Protein AF-A0A8J2P0Z9-F1 (afdb_monomer_lite)

Foldseek 3Di:
DDDDDDDDPPDDDDPPDDDDDDDDDPPDDDDDPPPPDPPDDPPDDPDDDDPDDDDDDPPPPPPPPDPPPPPDPLVVQLVVLLVQLVVLLVVLVPDQDQAPDPSLVVSLVSLVVSLVVLVPRDQPPHPPSVVSSVVSNVSSVVSNVSSVVSRPPPVPPPPPVPPPD

Organism: NCBI:txid39272

InterPro domains:
  IPR003103 BAG domain [PF02179] (79-137)

pLDDT: mean 72.91, std 20.51, range [42.47, 96.88]

Sequence (165 aa):
MLAPDVQPYLGSYDPLKRNGATLGRDFDSKAEPYKRRRREANTFLDRSLPEEKIGATWSHTYTRPLPEEKIDPLIKVLDDILKEICKYQVEVDTYTSKHINQDFRRINASLLQLQLKLDKVNVDGRDDARKLRKEGIFTSERAANDLMEKIHMEDYRSCDSCLKL

Radius of gyration: 30.52 Å; chains: 1; bounding box: 57×87×87 Å

Secondary structure (DSSP, 8-state):
-PPPP---------TT-S-------------------SS-SSS--------------------PPPP-----HHHHHHHHHHHHHHHHHHHHHH----S--HHHHHHHHHHHHHHHHHHHS--TT-HHHHHHHHHHHHHHHHHHHHHHHHHHTSTTSS-TTSS--

Structure (mmCIF, N/CA/C/O backbone):
data_AF-A0A8J2P0Z9-F1
#
_entry.id   AF-A0A8J2P0Z9-F1
#
loop_
_atom_site.group_PDB
_atom_site.id
_atom_site.type_symbol
_atom_site.label_atom_id
_atom_site.label_alt_id
_atom_site.label_comp_id
_atom_site.label_asym_id
_atom_site.label_entity_id
_atom_site.label_seq_id
_atom_site.pdbx_PDB_ins_code
_atom_site.Cartn_x
_atom_site.Cartn_y
_atom_site.Cartn_z
_atom_site.occupancy
_atom_site.B_iso_or_equiv
_atom_site.auth_seq_id
_atom_site.auth_comp_id
_atom_site.auth_asym_id
_atom_site.auth_atom_id
_atom_site.pdbx_PDB_model_num
ATOM 1 N N . MET A 1 1 ? -34.231 -41.627 -19.001 1.00 45.56 1 MET A N 1
ATOM 2 C CA . MET A 1 1 ? -34.187 -40.470 -18.084 1.00 45.56 1 MET A CA 1
ATOM 3 C C . MET A 1 1 ? -33.547 -39.329 -18.855 1.00 45.56 1 MET A C 1
ATOM 5 O O . MET A 1 1 ? -32.348 -39.369 -19.082 1.00 45.56 1 MET A O 1
ATOM 9 N N . LEU A 1 2 ? -34.370 -38.429 -19.394 1.00 47.75 2 LEU A N 1
ATOM 10 C CA . LEU A 1 2 ? -33.954 -37.301 -20.234 1.00 47.75 2 LEU A CA 1
ATOM 11 C C . LEU A 1 2 ? -33.875 -36.053 -19.346 1.00 47.75 2 LEU A C 1
ATOM 13 O O . LEU A 1 2 ? -34.827 -35.768 -18.620 1.00 47.75 2 LEU A O 1
ATOM 17 N N . ALA A 1 3 ? -32.731 -35.372 -19.358 1.00 58.09 3 ALA A N 1
ATOM 18 C CA . ALA A 1 3 ? -32.523 -34.114 -18.647 1.00 58.09 3 ALA A CA 1
ATOM 19 C C . ALA A 1 3 ? -33.283 -32.970 -19.351 1.00 58.09 3 ALA A C 1
ATOM 21 O O . ALA A 1 3 ? -33.343 -32.979 -20.581 1.00 58.09 3 ALA A O 1
ATOM 22 N N . PRO A 1 4 ? -33.865 -32.003 -18.620 1.00 60.69 4 PRO A N 1
ATOM 23 C CA . PRO A 1 4 ? -34.527 -30.863 -19.240 1.00 60.69 4 PRO A CA 1
ATOM 24 C C . PRO A 1 4 ? -33.521 -29.817 -19.744 1.00 60.69 4 PRO A C 1
ATOM 26 O O . PRO A 1 4 ? -32.591 -29.431 -19.034 1.00 60.69 4 PRO A O 1
ATOM 29 N N . ASP A 1 5 ? -33.768 -29.361 -20.973 1.00 51.47 5 ASP A N 1
ATOM 30 C CA . ASP A 1 5 ? -33.127 -28.236 -21.652 1.00 51.47 5 ASP A CA 1
ATOM 31 C C . ASP A 1 5 ? -33.179 -26.950 -20.815 1.00 51.47 5 ASP A C 1
ATOM 33 O O . ASP A 1 5 ? -34.250 -26.438 -20.481 1.00 51.47 5 ASP A O 1
ATOM 37 N N . VAL A 1 6 ? -32.006 -26.389 -20.523 1.00 59.41 6 VAL A N 1
ATOM 38 C CA . VAL A 1 6 ? -31.856 -25.047 -19.954 1.00 59.41 6 VAL A CA 1
ATOM 39 C C . VAL A 1 6 ? -31.629 -24.077 -21.111 1.00 59.41 6 VAL A C 1
ATOM 41 O O . VAL A 1 6 ? -30.549 -24.034 -21.697 1.00 59.41 6 VAL A O 1
ATOM 44 N N . GLN A 1 7 ? -32.654 -23.297 -21.455 1.00 61.41 7 GLN A N 1
ATOM 45 C CA . GLN A 1 7 ? -32.514 -22.183 -22.394 1.00 61.41 7 GLN A CA 1
ATOM 46 C C . GLN A 1 7 ? -31.693 -21.040 -21.763 1.00 61.41 7 GLN A C 1
ATOM 48 O O . GLN A 1 7 ? -31.960 -20.663 -20.619 1.00 61.41 7 GLN A O 1
ATOM 53 N N . PRO A 1 8 ? -30.739 -20.427 -22.487 1.00 56.09 8 PRO A N 1
ATOM 54 C CA . PRO A 1 8 ? -30.062 -19.226 -22.016 1.00 56.09 8 PRO A CA 1
ATOM 55 C C . PRO A 1 8 ? -30.957 -17.989 -22.193 1.00 56.09 8 PRO A C 1
ATOM 57 O O . PRO A 1 8 ? -31.331 -17.611 -23.304 1.00 56.09 8 PRO A O 1
ATOM 60 N N . TYR A 1 9 ? -31.276 -17.337 -21.075 1.00 53.28 9 TYR A N 1
ATOM 61 C CA . TYR A 1 9 ? -31.946 -16.037 -21.024 1.00 53.28 9 TYR A CA 1
ATOM 62 C C . TYR A 1 9 ? -30.984 -14.950 -21.544 1.00 53.28 9 TYR A C 1
ATOM 64 O O . TYR A 1 9 ? -30.108 -14.474 -20.822 1.00 53.28 9 TYR A O 1
ATOM 72 N N . LEU A 1 10 ? -31.131 -14.552 -22.809 1.00 48.62 10 LEU A N 1
ATOM 73 C CA . LEU A 1 10 ? -30.493 -13.356 -23.368 1.00 48.62 10 LEU A CA 1
ATOM 74 C C . LEU A 1 10 ? -31.262 -12.115 -22.893 1.00 48.62 10 LEU A C 1
ATOM 76 O O . LEU A 1 10 ? -32.139 -11.596 -23.579 1.00 48.62 10 LEU A O 1
ATOM 80 N N . GLY A 1 11 ? -30.942 -11.647 -21.688 1.00 47.56 11 GLY A N 1
ATOM 81 C CA . GLY A 1 11 ? -31.320 -10.309 -21.243 1.00 47.56 11 GLY A CA 1
ATOM 82 C C . GLY A 1 11 ? -30.453 -9.271 -21.952 1.00 47.56 11 GLY A C 1
ATOM 83 O O . GLY A 1 11 ? -29.276 -9.130 -21.628 1.00 47.56 11 GLY A O 1
ATOM 84 N N . SER A 1 12 ? -31.018 -8.550 -22.923 1.00 47.69 12 SER A N 1
ATOM 85 C CA . SER A 1 12 ? -30.364 -7.411 -23.572 1.00 47.69 12 SER A CA 1
ATOM 86 C C . SER A 1 12 ? -30.200 -6.271 -22.564 1.00 47.69 12 SER A C 1
ATOM 88 O O . SER A 1 12 ? -31.170 -5.606 -22.195 1.00 47.69 12 SER A O 1
ATOM 90 N N . TYR A 1 13 ? -28.976 -6.057 -22.092 1.00 52.41 13 TYR A N 1
ATOM 91 C CA . TYR A 1 13 ? -28.637 -4.908 -21.262 1.00 52.41 13 TYR A CA 1
ATOM 92 C C . TYR A 1 13 ? -28.425 -3.703 -22.183 1.00 52.41 13 TYR A C 1
ATOM 94 O O . TYR A 1 13 ? -27.492 -3.693 -22.980 1.00 52.41 13 TYR A O 1
ATOM 102 N N . ASP A 1 14 ? -29.320 -2.722 -22.101 1.00 58.66 14 ASP A N 1
ATOM 103 C CA . ASP A 1 14 ? -29.344 -1.531 -22.953 1.00 58.66 14 ASP A CA 1
ATOM 104 C C . ASP A 1 14 ? -28.816 -0.331 -22.131 1.00 58.66 14 ASP A C 1
ATOM 106 O O . ASP A 1 14 ? -29.533 0.196 -21.272 1.00 58.66 14 ASP A O 1
ATOM 110 N N . PRO A 1 15 ? -27.540 0.082 -22.276 1.00 51.03 15 PRO A N 1
ATOM 111 C CA . PRO A 1 15 ? -26.879 0.959 -21.304 1.00 51.03 15 PRO A CA 1
ATOM 112 C C . PRO A 1 15 ? -27.172 2.461 -21.484 1.00 51.03 15 PRO A C 1
ATOM 114 O O . PRO A 1 15 ? -26.550 3.283 -20.815 1.00 51.03 15 PRO A O 1
ATOM 117 N N . LEU A 1 16 ? -28.115 2.854 -22.350 1.00 51.38 16 LEU A N 1
ATOM 118 C CA . LEU A 1 16 ? -28.286 4.256 -22.772 1.00 51.38 16 LEU A CA 1
ATOM 119 C C . LEU A 1 16 ? -29.598 4.938 -22.350 1.00 51.38 16 LEU A C 1
ATOM 121 O O . LEU A 1 16 ? -29.912 6.023 -22.833 1.00 51.38 16 LEU A O 1
ATOM 125 N N . LYS A 1 17 ? -30.345 4.385 -21.389 1.00 52.44 17 LYS A N 1
ATOM 126 C CA . LYS A 1 17 ? -31.496 5.082 -20.782 1.00 52.44 17 LYS A CA 1
ATOM 127 C C . LYS A 1 17 ? -31.271 5.373 -19.301 1.00 52.44 17 LYS A C 1
ATOM 129 O O . LYS A 1 17 ? -31.898 4.785 -18.427 1.00 52.44 17 LYS A O 1
ATOM 134 N N . ARG A 1 18 ? -30.402 6.345 -19.017 1.00 49.78 18 ARG A N 1
ATOM 135 C CA . ARG A 1 18 ? -30.461 7.119 -17.770 1.00 49.78 18 ARG A CA 1
ATOM 136 C C . ARG A 1 18 ? -30.574 8.601 -18.096 1.00 49.78 18 ARG A C 1
ATOM 138 O O . ARG A 1 18 ? -29.605 9.245 -18.462 1.00 49.78 18 ARG A O 1
ATOM 145 N N . ASN A 1 19 ? -31.803 9.078 -17.931 1.00 50.69 19 ASN A N 1
ATOM 146 C CA . ASN A 1 19 ? -32.168 10.372 -17.372 1.00 50.69 19 ASN A CA 1
ATOM 147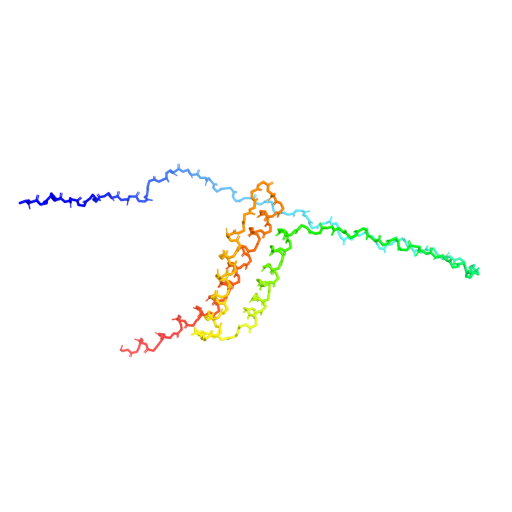 C C . ASN A 1 19 ? -31.407 11.577 -17.931 1.00 50.69 19 ASN A C 1
ATOM 149 O O . ASN A 1 19 ? -30.378 11.997 -17.405 1.00 50.69 19 ASN A O 1
ATOM 153 N N . GLY A 1 20 ? -32.016 12.189 -18.947 1.00 45.00 20 GLY A N 1
ATOM 154 C CA . GLY A 1 20 ? -31.776 13.582 -19.279 1.00 45.00 20 GLY A CA 1
ATOM 155 C C . GLY A 1 20 ? -32.049 14.470 -18.065 1.00 45.00 20 GLY A C 1
ATOM 156 O O . GLY A 1 20 ? -33.193 14.676 -17.675 1.00 45.00 20 GLY A O 1
ATOM 157 N N . ALA A 1 21 ? -30.974 14.996 -17.493 1.00 46.59 21 ALA A N 1
ATOM 158 C CA . ALA A 1 21 ? -30.975 16.204 -16.690 1.00 46.59 21 ALA A CA 1
ATOM 159 C C . ALA A 1 21 ? -29.946 17.141 -17.329 1.00 46.59 21 ALA A C 1
ATOM 161 O O . ALA A 1 21 ? -28.740 17.029 -17.123 1.00 46.59 21 ALA A O 1
ATOM 162 N N . THR A 1 22 ? -30.443 18.024 -18.189 1.00 50.69 22 THR A N 1
ATOM 163 C CA . THR A 1 22 ? -29.716 19.167 -18.735 1.00 50.69 22 THR A CA 1
ATOM 164 C C . THR A 1 22 ? -29.378 20.122 -17.595 1.00 50.69 22 THR A C 1
ATOM 166 O O . THR A 1 22 ? -30.235 20.893 -17.167 1.00 50.69 22 THR A O 1
ATOM 169 N N . LEU A 1 23 ? -28.145 20.075 -17.091 1.00 50.00 23 LEU A N 1
ATOM 170 C CA . LEU A 1 23 ? -27.602 21.158 -16.278 1.00 50.00 23 LEU A CA 1
ATOM 171 C C . LEU A 1 23 ? -26.910 22.158 -17.199 1.00 50.00 23 LEU A C 1
ATOM 173 O O . LEU A 1 23 ? -25.971 21.832 -17.928 1.00 50.00 23 LEU A O 1
ATOM 177 N N . GLY A 1 24 ? -27.477 23.363 -17.194 1.00 42.47 24 GLY A N 1
ATOM 178 C CA . GLY A 1 24 ? -27.007 24.525 -17.919 1.00 42.47 24 GLY A CA 1
ATOM 179 C C . GLY A 1 24 ? -25.570 24.879 -17.557 1.00 42.47 24 GLY A C 1
ATOM 180 O O . GLY A 1 24 ? -25.110 24.710 -16.428 1.00 42.47 24 GLY A O 1
ATOM 181 N N . ARG A 1 25 ? -24.871 25.362 -18.580 1.00 46.28 25 ARG A N 1
ATOM 182 C CA . ARG A 1 25 ? -23.591 26.043 -18.467 1.00 46.28 25 ARG A CA 1
ATOM 183 C C . ARG A 1 25 ? -23.839 27.425 -17.874 1.00 46.28 25 ARG A C 1
ATOM 185 O O . ARG A 1 25 ? -24.231 28.309 -18.618 1.00 46.28 25 ARG A O 1
ATOM 192 N N . ASP A 1 26 ? -23.505 27.596 -16.604 1.00 48.50 26 ASP A N 1
ATOM 193 C CA . ASP A 1 26 ? -23.177 28.900 -16.030 1.00 48.50 26 ASP A CA 1
ATOM 194 C C . ASP A 1 26 ? -21.734 28.821 -15.525 1.00 48.50 26 ASP A C 1
ATOM 196 O O . ASP A 1 26 ? -21.435 28.565 -14.359 1.00 48.50 26 ASP A O 1
ATOM 200 N N . PHE A 1 27 ? -20.817 28.941 -16.483 1.00 45.84 27 PHE A N 1
ATOM 201 C CA . PHE A 1 27 ? -19.395 29.128 -16.247 1.00 45.84 27 PHE A CA 1
ATOM 202 C C . PHE A 1 27 ? -19.195 30.623 -15.992 1.00 45.84 27 PHE A C 1
ATOM 204 O O . PHE A 1 27 ? -18.972 31.380 -16.928 1.00 45.84 27 PHE A O 1
ATOM 211 N N . ASP A 1 28 ? -19.318 31.056 -14.737 1.00 46.31 28 ASP A N 1
ATOM 212 C CA . ASP A 1 28 ? -18.910 32.406 -14.358 1.00 46.31 28 ASP A CA 1
ATOM 213 C C . ASP A 1 28 ? -18.265 32.453 -12.963 1.00 46.31 28 ASP A C 1
ATOM 215 O O . ASP A 1 28 ? -18.901 32.496 -11.911 1.00 46.31 28 ASP A O 1
ATOM 219 N N . SER A 1 29 ? -16.931 32.455 -12.996 1.00 52.66 29 SER A N 1
ATOM 220 C CA . SER A 1 29 ? -16.143 33.553 -12.436 1.00 52.66 29 SER A CA 1
ATOM 221 C C . SER A 1 29 ? -16.340 33.904 -10.956 1.00 52.66 29 SER A C 1
ATOM 223 O O . SER A 1 29 ? -16.682 35.041 -10.648 1.00 52.66 29 SER A O 1
ATOM 225 N N . LYS A 1 30 ? -15.987 33.008 -10.018 1.00 42.72 30 LYS A N 1
ATOM 226 C CA . LYS A 1 30 ? -15.521 33.415 -8.669 1.00 42.72 30 LYS A CA 1
ATOM 227 C C . LYS A 1 30 ? -14.382 32.532 -8.161 1.00 42.72 30 LYS A C 1
ATOM 229 O O . LYS A 1 30 ? -14.554 31.675 -7.301 1.00 42.72 30 LYS A O 1
ATOM 234 N N . ALA A 1 31 ? -13.195 32.780 -8.703 1.00 43.81 31 ALA A N 1
ATOM 235 C CA . ALA A 1 31 ? -11.943 32.357 -8.101 1.00 43.81 31 ALA A CA 1
ATOM 236 C C . ALA A 1 31 ? -11.719 33.094 -6.761 1.00 43.81 31 ALA A C 1
ATOM 238 O O . ALA A 1 31 ? -11.735 34.319 -6.710 1.00 43.81 31 ALA A O 1
ATOM 239 N N . GLU A 1 32 ? -11.518 32.313 -5.697 1.00 51.62 32 GLU A N 1
ATOM 240 C CA . GLU A 1 32 ? -10.529 32.516 -4.625 1.00 51.62 32 GLU A CA 1
ATOM 241 C C . GLU A 1 32 ? -10.309 33.931 -4.040 1.00 51.62 32 GLU A C 1
ATOM 243 O O . GLU A 1 32 ? -9.589 34.743 -4.624 1.00 51.62 32 GLU A O 1
ATOM 248 N N . PRO A 1 33 ? -10.699 34.161 -2.768 1.00 45.78 33 PRO A N 1
ATOM 249 C CA . PRO A 1 33 ? -10.053 35.161 -1.927 1.00 45.78 33 PRO A CA 1
ATOM 250 C C . PRO A 1 33 ? -9.345 34.545 -0.703 1.00 45.78 33 PRO A C 1
ATOM 252 O O . PRO A 1 33 ? -9.200 35.226 0.311 1.00 45.78 33 PRO A O 1
ATOM 255 N N . TYR A 1 34 ? -8.870 33.288 -0.742 1.00 44.75 34 TYR A N 1
ATOM 256 C CA . TYR A 1 34 ? -8.169 32.700 0.419 1.00 44.75 34 TYR A CA 1
ATOM 257 C C . TYR A 1 34 ? -6.668 33.051 0.500 1.00 44.75 34 TYR A C 1
ATOM 259 O O . TYR A 1 34 ? -5.963 32.677 1.437 1.00 44.75 34 TYR A O 1
ATOM 267 N N . LYS A 1 35 ? -6.149 33.869 -0.422 1.00 54.34 35 LYS A N 1
ATOM 268 C CA . LYS A 1 35 ? -4.761 34.361 -0.382 1.00 54.34 35 LYS A CA 1
ATOM 269 C C . LYS A 1 35 ? -4.657 35.776 0.191 1.00 54.34 35 LYS A C 1
ATOM 271 O O . LYS A 1 35 ? -4.253 36.698 -0.510 1.00 54.34 35 LYS A O 1
ATOM 276 N N . ARG A 1 36 ? -4.979 35.968 1.477 1.00 52.62 36 ARG A N 1
ATOM 277 C CA . ARG A 1 36 ? -4.605 37.202 2.206 1.00 52.62 36 ARG A CA 1
ATOM 278 C C . ARG A 1 36 ? -4.680 37.051 3.730 1.00 52.62 36 ARG A C 1
ATOM 280 O O . ARG A 1 36 ? -5.561 37.596 4.380 1.00 52.62 36 ARG A O 1
ATOM 287 N N . ARG A 1 37 ? -3.745 36.303 4.326 1.00 51.28 37 ARG A N 1
ATOM 288 C CA . ARG A 1 37 ? -3.467 36.405 5.776 1.00 51.28 37 ARG A CA 1
ATOM 289 C C . ARG A 1 37 ? -2.074 35.901 6.171 1.00 51.28 37 ARG A C 1
ATOM 291 O O . ARG A 1 37 ? -1.911 35.159 7.129 1.00 51.28 37 ARG A O 1
ATOM 298 N N . ARG A 1 38 ? -1.048 36.267 5.393 1.00 48.91 38 ARG A N 1
ATOM 299 C CA . ARG A 1 38 ? 0.347 35.878 5.680 1.00 48.91 38 ARG A CA 1
ATOM 300 C C . ARG A 1 38 ? 1.351 37.016 5.500 1.00 48.91 38 ARG A C 1
ATOM 302 O O . ARG A 1 38 ? 2.421 36.807 4.941 1.00 48.91 38 ARG A O 1
ATOM 309 N N . ARG A 1 39 ? 0.993 38.218 5.953 1.00 48.81 39 ARG A N 1
ATOM 310 C CA . ARG A 1 39 ? 1.915 39.327 6.241 1.00 48.81 39 ARG A CA 1
ATOM 311 C C . ARG A 1 39 ? 1.248 40.173 7.316 1.00 48.81 39 ARG A C 1
ATOM 313 O O . ARG A 1 39 ? 0.239 40.771 6.994 1.00 48.81 39 ARG A O 1
ATOM 320 N N . GLU A 1 40 ? 1.751 40.088 8.547 1.00 50.25 40 GLU A N 1
ATOM 321 C CA . GLU A 1 40 ? 1.576 41.011 9.692 1.00 50.25 40 GLU A CA 1
ATOM 322 C C . GLU A 1 40 ? 1.727 40.216 10.998 1.00 50.25 40 GLU A C 1
ATOM 324 O O . GLU A 1 40 ? 0.767 39.930 11.702 1.00 50.25 40 GLU A O 1
ATOM 329 N N . ALA A 1 41 ? 2.954 39.778 11.291 1.00 46.47 41 ALA A N 1
ATOM 330 C CA . ALA A 1 41 ? 3.312 39.257 12.615 1.00 46.47 41 ALA A CA 1
ATOM 331 C C . ALA A 1 41 ? 4.817 39.409 12.919 1.00 46.47 41 ALA A C 1
ATOM 333 O O . ALA A 1 41 ? 5.364 38.624 13.678 1.00 46.47 41 ALA A O 1
ATOM 334 N N . ASN A 1 42 ? 5.507 40.379 12.301 1.00 49.31 42 ASN A N 1
ATOM 335 C CA . ASN A 1 42 ? 6.967 40.530 12.424 1.00 49.31 42 ASN A CA 1
ATOM 336 C C . ASN A 1 42 ? 7.410 41.974 12.699 1.00 49.31 42 ASN A C 1
ATOM 338 O O . ASN A 1 42 ? 8.422 42.427 12.179 1.00 49.31 42 ASN A O 1
ATOM 342 N N . THR A 1 43 ? 6.665 42.707 13.523 1.00 55.25 43 THR A N 1
ATOM 343 C CA . THR A 1 43 ? 7.089 44.034 13.998 1.00 55.25 43 THR A CA 1
ATOM 344 C C . THR A 1 43 ? 6.524 44.316 15.385 1.00 55.25 43 THR A C 1
ATOM 346 O O . THR A 1 43 ? 5.704 45.214 15.536 1.00 55.25 43 THR A O 1
ATOM 349 N N . PHE A 1 44 ? 6.908 43.539 16.401 1.00 47.56 44 PHE A N 1
ATOM 350 C CA . PHE A 1 44 ? 6.814 44.011 17.787 1.00 47.56 44 PHE A CA 1
ATOM 351 C C . PHE A 1 44 ? 7.644 43.145 18.737 1.00 47.56 44 PHE A C 1
ATOM 353 O O . PHE A 1 44 ? 7.101 42.323 19.460 1.00 47.56 44 PHE A O 1
ATOM 360 N N . LEU A 1 45 ? 8.966 43.307 18.718 1.00 47.66 45 LEU A N 1
ATOM 361 C CA . LEU A 1 45 ? 9.844 42.938 19.836 1.00 47.66 45 LEU A CA 1
ATOM 362 C C . LEU A 1 45 ? 11.144 43.744 19.708 1.00 47.66 45 LEU A C 1
ATOM 364 O O . LEU A 1 45 ? 12.237 43.206 19.597 1.00 47.66 45 LEU A O 1
ATOM 368 N N . ASP A 1 46 ? 10.989 45.067 19.689 1.00 50.19 46 ASP A N 1
ATOM 369 C CA . ASP A 1 46 ? 12.053 45.995 20.060 1.00 50.19 46 ASP A CA 1
ATOM 370 C C . ASP A 1 46 ? 11.712 46.533 21.452 1.00 50.19 46 ASP A C 1
ATOM 372 O O . ASP A 1 46 ? 10.998 47.522 21.626 1.00 50.19 46 ASP A O 1
ATOM 376 N N . ARG A 1 47 ? 12.104 45.760 22.464 1.00 46.84 47 ARG A N 1
ATOM 377 C CA . ARG A 1 47 ? 12.200 46.216 23.848 1.00 46.84 47 ARG A CA 1
ATOM 378 C C . ARG A 1 47 ? 13.460 45.612 24.436 1.00 46.84 47 ARG A C 1
ATOM 380 O O . ARG A 1 47 ? 13.452 44.489 24.931 1.00 46.84 47 ARG A O 1
ATOM 387 N N . SER A 1 48 ? 14.525 46.397 24.355 1.00 52.03 48 SER A N 1
ATOM 388 C CA . SER A 1 48 ? 15.707 46.324 25.202 1.00 52.03 48 SER A CA 1
ATOM 389 C C . SER A 1 48 ? 15.309 45.987 26.642 1.00 52.03 48 SER A C 1
ATOM 391 O O . SER A 1 48 ? 14.653 46.784 27.315 1.00 52.03 48 SER A O 1
ATOM 393 N N . LEU A 1 49 ? 15.682 44.793 27.099 1.00 52.81 49 LEU A N 1
ATOM 394 C CA . LEU A 1 49 ? 15.641 44.417 28.509 1.00 52.81 49 LEU A CA 1
ATOM 395 C C . LEU A 1 49 ? 17.006 44.750 29.129 1.00 52.81 49 LEU A C 1
ATOM 397 O O . LEU A 1 49 ? 18.028 44.425 28.521 1.00 52.81 49 LEU A O 1
ATOM 401 N N . PRO A 1 50 ? 17.050 45.404 30.302 1.00 53.22 50 PRO A N 1
ATOM 402 C CA . PRO A 1 50 ? 18.298 45.648 31.010 1.00 53.22 50 PRO A CA 1
ATOM 403 C C . PRO A 1 50 ? 18.913 44.324 31.480 1.00 53.22 50 PRO A C 1
ATOM 405 O O . PRO A 1 50 ? 18.208 43.415 31.920 1.00 53.22 50 PRO A O 1
ATOM 408 N N . GLU A 1 51 ? 20.240 44.234 31.381 1.00 55.62 51 GLU A N 1
ATOM 409 C CA . GLU A 1 51 ? 21.059 43.131 31.883 1.00 55.62 51 GLU A CA 1
ATOM 410 C C . GLU A 1 51 ? 20.984 43.063 33.418 1.00 55.62 51 GLU A C 1
ATOM 412 O O . GLU A 1 51 ? 21.860 43.547 34.136 1.00 55.62 51 GLU A O 1
ATOM 417 N N . GLU A 1 52 ? 19.920 42.464 33.949 1.00 53.50 52 GLU A N 1
ATOM 418 C CA . GLU A 1 52 ? 19.856 42.099 35.358 1.00 53.50 52 GLU A CA 1
ATOM 419 C C . GLU A 1 52 ? 20.425 40.695 35.570 1.00 53.50 52 GLU A C 1
ATOM 421 O O . GLU A 1 52 ? 19.956 39.688 35.044 1.00 53.50 52 GLU A O 1
ATOM 426 N N . LYS A 1 53 ? 21.496 40.679 36.363 1.00 58.94 53 LYS A N 1
ATOM 427 C CA . LYS A 1 53 ? 22.236 39.537 36.897 1.00 58.94 53 LYS A CA 1
ATOM 428 C C . LYS A 1 53 ? 21.307 38.397 37.326 1.00 58.94 53 LYS A C 1
ATOM 430 O O . LYS A 1 53 ? 20.752 38.411 38.423 1.00 58.94 53 LYS A O 1
ATOM 435 N N . ILE A 1 54 ? 21.210 37.367 36.492 1.00 51.25 54 ILE A N 1
ATOM 436 C CA . ILE A 1 54 ? 20.475 36.148 36.820 1.00 51.25 54 ILE A CA 1
ATOM 437 C C . ILE A 1 54 ? 21.406 35.254 37.641 1.00 51.25 54 ILE A C 1
ATOM 439 O O . ILE A 1 54 ? 22.227 34.507 37.110 1.00 51.25 54 ILE A O 1
ATOM 443 N N . GLY A 1 55 ? 21.298 35.364 38.965 1.00 49.25 55 GLY A N 1
ATOM 444 C CA . GLY A 1 55 ? 21.736 34.299 39.857 1.00 49.25 55 GLY A CA 1
ATOM 445 C C . GLY A 1 55 ? 21.026 33.010 39.448 1.00 49.25 55 GLY A C 1
ATOM 446 O O . GLY A 1 55 ? 19.807 32.999 39.297 1.00 49.25 55 GLY A O 1
ATOM 447 N N . ALA A 1 56 ? 21.797 31.950 39.216 1.00 54.69 56 ALA A N 1
ATOM 448 C CA . ALA A 1 56 ? 21.309 30.650 38.785 1.00 54.69 56 ALA A CA 1
ATOM 449 C C . ALA A 1 56 ? 20.353 30.043 39.827 1.00 54.69 56 ALA A C 1
ATOM 451 O O . ALA A 1 56 ? 20.761 29.306 40.725 1.00 54.69 56 ALA A O 1
ATOM 452 N N . THR A 1 57 ? 19.062 30.345 39.709 1.00 58.78 57 THR A N 1
ATOM 453 C CA . THR A 1 57 ? 18.006 29.569 40.344 1.00 58.78 57 THR A CA 1
ATOM 454 C C . THR A 1 57 ? 17.723 28.388 39.428 1.00 58.78 57 THR A C 1
ATOM 456 O O . THR A 1 57 ? 17.181 28.519 38.330 1.00 58.78 57 THR A O 1
ATOM 459 N N . TRP A 1 58 ? 18.172 27.211 39.858 1.00 53.66 58 TRP A N 1
ATOM 460 C CA . TRP A 1 58 ? 17.883 25.938 39.212 1.00 53.66 58 TRP A CA 1
ATOM 461 C C . TRP A 1 58 ? 16.369 25.719 39.209 1.00 53.66 58 TRP A C 1
ATOM 463 O O . TRP A 1 58 ? 15.802 25.148 40.138 1.00 53.66 58 TRP A O 1
ATOM 473 N N . SER A 1 59 ? 15.700 26.206 38.167 1.00 54.25 59 SER A N 1
ATOM 474 C CA . SER A 1 59 ? 14.303 25.901 37.892 1.00 54.25 59 SER A CA 1
ATOM 475 C C . SER A 1 59 ? 14.257 24.457 37.411 1.00 54.25 59 SER A C 1
ATOM 477 O O . SER A 1 59 ? 14.329 24.175 36.217 1.00 54.25 59 SER A O 1
ATOM 479 N N . HIS A 1 60 ? 14.228 23.536 38.374 1.00 52.91 60 HIS A N 1
ATOM 480 C CA . HIS A 1 60 ? 13.978 22.119 38.161 1.00 52.91 60 HIS A CA 1
ATOM 481 C C . HIS A 1 60 ? 12.560 21.997 37.599 1.00 52.91 60 HIS A C 1
ATOM 483 O O . HIS A 1 60 ? 11.572 21.885 38.325 1.00 52.91 60 HIS A O 1
ATOM 489 N N . THR A 1 61 ? 12.445 22.110 36.279 1.00 60.38 61 THR A N 1
ATOM 490 C CA . THR A 1 61 ? 11.235 21.729 35.570 1.00 60.38 61 THR A CA 1
ATOM 491 C C . THR A 1 61 ? 11.142 20.220 35.714 1.00 60.38 61 THR A C 1
ATOM 493 O O . THR A 1 61 ? 11.829 19.457 35.042 1.00 60.38 61 THR A O 1
ATOM 496 N N . TYR A 1 62 ? 10.340 19.777 36.682 1.00 54.03 62 TYR A N 1
ATOM 497 C CA . TYR A 1 62 ? 9.905 18.394 36.753 1.00 54.03 62 TYR A CA 1
ATOM 498 C C . TYR A 1 62 ? 9.108 18.125 35.480 1.00 54.03 62 TYR A C 1
ATOM 500 O O . TYR A 1 62 ? 7.910 18.404 35.406 1.00 54.03 62 TYR A O 1
ATOM 508 N N . THR A 1 63 ? 9.790 17.621 34.453 1.00 64.62 63 THR A N 1
ATOM 509 C CA . THR A 1 63 ? 9.159 17.012 33.290 1.00 64.62 63 THR A CA 1
ATOM 510 C C . THR A 1 63 ? 8.398 15.807 33.813 1.00 64.62 63 THR A C 1
ATOM 512 O O . THR A 1 63 ? 8.958 14.729 34.004 1.00 64.62 63 THR A O 1
ATOM 515 N N . ARG A 1 64 ? 7.125 16.023 34.155 1.00 59.69 64 ARG A N 1
ATOM 516 C CA . ARG A 1 64 ? 6.203 14.969 34.564 1.00 59.69 64 ARG A CA 1
ATOM 517 C C . ARG A 1 64 ? 6.231 13.916 33.451 1.00 59.69 64 ARG A C 1
ATOM 519 O O . ARG A 1 64 ? 5.910 14.281 32.318 1.00 59.69 64 ARG A O 1
ATOM 526 N N . PRO A 1 65 ? 6.634 12.661 33.724 1.00 65.69 65 PRO A N 1
ATOM 527 C CA . PRO A 1 65 ? 6.563 11.617 32.717 1.00 65.69 65 PRO A CA 1
ATOM 528 C C . PRO A 1 65 ? 5.107 11.540 32.261 1.00 65.69 65 PRO A C 1
ATOM 530 O O . PRO A 1 65 ? 4.195 11.385 33.082 1.00 65.69 65 PRO A O 1
ATOM 533 N N . LEU A 1 66 ? 4.893 11.789 30.968 1.00 65.38 66 LEU A N 1
ATOM 534 C CA . LEU A 1 66 ? 3.581 11.678 30.349 1.00 65.38 66 LEU A CA 1
ATOM 535 C C . LEU A 1 66 ? 3.055 10.270 30.647 1.00 65.38 66 LEU A C 1
ATOM 537 O O . LEU A 1 66 ? 3.827 9.315 30.538 1.00 65.38 66 LEU A O 1
ATOM 541 N N . PRO A 1 67 ? 1.789 10.129 31.077 1.00 65.44 67 PRO A N 1
ATOM 542 C CA . PRO A 1 67 ? 1.212 8.814 31.297 1.00 65.44 67 PRO A CA 1
ATOM 543 C C . PRO A 1 67 ? 1.363 8.016 30.003 1.00 65.44 67 PRO A C 1
ATOM 545 O O . PRO A 1 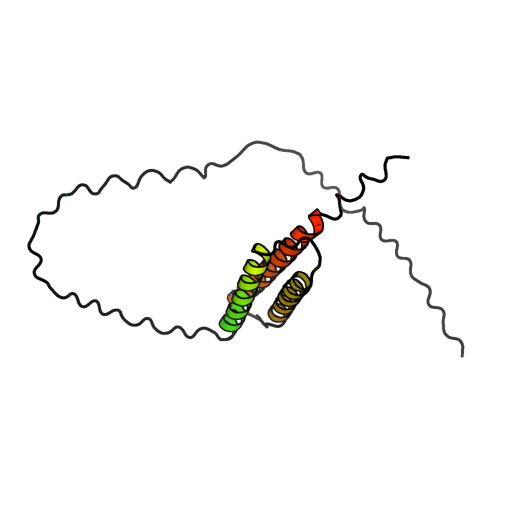67 ? 0.964 8.494 28.943 1.00 65.44 67 PRO A O 1
ATOM 548 N N . GLU A 1 68 ? 1.983 6.840 30.090 1.00 67.88 68 GLU A N 1
ATOM 549 C CA . GLU A 1 68 ? 2.092 5.913 28.968 1.00 67.88 68 GLU A CA 1
ATOM 550 C C . GLU A 1 68 ? 0.670 5.565 28.519 1.00 67.88 68 GLU A C 1
ATOM 552 O O . GLU A 1 68 ? -0.034 4.775 29.157 1.00 67.88 68 GLU A O 1
ATOM 557 N N . GLU A 1 69 ? 0.203 6.231 27.462 1.00 68.25 69 GLU A N 1
ATOM 558 C CA . GLU A 1 69 ? -1.083 5.927 26.861 1.00 68.25 69 GLU A CA 1
ATOM 559 C C . GLU A 1 69 ? -1.028 4.478 26.394 1.00 68.25 69 GLU A C 1
ATOM 561 O O . GLU A 1 69 ? -0.194 4.089 25.574 1.00 68.25 69 GLU A O 1
ATOM 566 N N . LYS A 1 70 ? -1.908 3.649 26.959 1.00 75.81 70 LYS A N 1
ATOM 567 C CA . LYS A 1 70 ? -2.085 2.269 26.521 1.00 75.81 70 LYS A CA 1
ATOM 568 C C . LYS A 1 70 ? -2.620 2.306 25.096 1.00 75.81 70 LYS A C 1
ATOM 570 O O . LYS A 1 70 ? -3.822 2.444 24.889 1.00 75.81 70 LYS A O 1
ATOM 575 N N . ILE A 1 71 ? -1.711 2.214 24.130 1.00 77.94 71 ILE A N 1
ATOM 576 C CA . ILE A 1 71 ? -2.060 2.149 22.715 1.00 77.94 71 ILE A CA 1
ATOM 577 C C . ILE A 1 71 ? -2.901 0.895 22.509 1.00 77.94 71 ILE A C 1
ATOM 579 O O . ILE A 1 71 ? -2.509 -0.214 22.883 1.00 77.94 71 ILE A O 1
ATOM 583 N N . ASP A 1 72 ? -4.069 1.093 21.918 1.00 85.50 72 ASP A N 1
ATOM 584 C CA . ASP A 1 72 ? -4.998 0.020 21.628 1.00 85.50 72 ASP A CA 1
ATOM 585 C C . ASP A 1 72 ? -4.365 -1.001 20.663 1.00 85.50 72 ASP A C 1
ATOM 587 O O . ASP A 1 72 ? -3.814 -0.603 19.628 1.00 85.50 72 ASP A O 1
ATOM 591 N N . PRO A 1 73 ? -4.434 -2.312 20.958 1.00 89.19 73 PRO A N 1
ATOM 592 C CA . PRO A 1 73 ? -3.823 -3.337 20.118 1.00 89.19 73 PRO A CA 1
ATOM 593 C C . PRO A 1 73 ? -4.344 -3.323 18.676 1.00 89.19 73 PRO A C 1
ATOM 595 O O . PRO A 1 73 ? -3.570 -3.594 17.761 1.00 89.19 73 PRO A O 1
ATOM 598 N N . LEU A 1 74 ? -5.615 -2.971 18.447 1.00 90.25 74 LEU A N 1
ATOM 599 C CA . LEU A 1 74 ? -6.182 -2.878 17.098 1.00 90.25 74 LEU A CA 1
ATOM 600 C C . LEU A 1 74 ? -5.526 -1.752 16.296 1.00 90.25 74 LEU A C 1
ATOM 602 O O . LEU A 1 74 ? -5.148 -1.935 15.140 1.00 90.25 74 LEU A O 1
ATOM 606 N N . ILE A 1 75 ? -5.382 -0.588 16.930 1.00 90.75 75 ILE A N 1
ATOM 607 C CA . ILE A 1 75 ? -4.761 0.58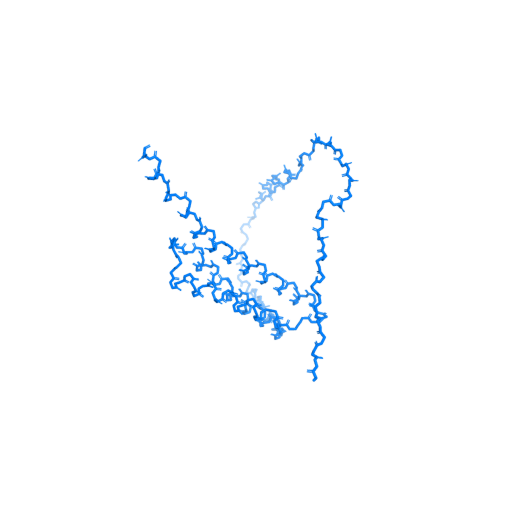8 16.319 1.00 90.75 75 ILE A CA 1
ATOM 608 C C . ILE A 1 75 ? -3.291 0.311 16.037 1.00 90.75 75 ILE A C 1
ATOM 610 O O . ILE A 1 75 ? -2.812 0.650 14.962 1.00 90.75 75 ILE A O 1
ATOM 614 N N . LYS A 1 76 ? -2.601 -0.385 16.945 1.00 92.25 76 LYS A N 1
ATOM 615 C CA . LYS A 1 76 ? -1.219 -0.809 16.728 1.00 92.25 76 LYS A CA 1
ATOM 616 C C . LYS A 1 76 ? -1.075 -1.717 15.502 1.00 92.25 76 LYS A C 1
ATOM 618 O O . LYS A 1 76 ? -0.187 -1.490 14.693 1.00 92.25 76 LYS A O 1
ATOM 623 N N . VAL A 1 77 ? -1.960 -2.704 15.329 1.00 94.06 77 VAL A N 1
ATOM 624 C CA . VAL A 1 77 ? -1.938 -3.589 14.149 1.00 94.06 77 VAL A CA 1
ATOM 625 C C . VAL A 1 77 ? -2.157 -2.801 12.856 1.00 94.06 77 VAL A C 1
ATOM 627 O O . VAL A 1 77 ? -1.450 -3.026 11.876 1.00 94.06 77 VAL A O 1
ATOM 630 N N . LEU A 1 78 ? -3.113 -1.869 12.842 1.00 94.00 78 LEU A N 1
ATOM 631 C CA . LEU A 1 78 ? -3.357 -1.014 11.677 1.00 94.00 78 LEU A CA 1
ATOM 632 C C . LEU A 1 78 ? -2.163 -0.099 11.377 1.00 94.00 78 LEU A C 1
ATOM 634 O O . LEU A 1 78 ? -1.777 0.026 10.219 1.00 94.00 78 LEU A O 1
ATOM 638 N N . ASP A 1 79 ? -1.556 0.489 12.406 1.00 93.81 79 ASP A N 1
ATOM 639 C CA . ASP A 1 79 ? -0.370 1.340 12.284 1.00 93.81 79 ASP A CA 1
ATOM 640 C C . ASP A 1 79 ? 0.849 0.560 11.762 1.00 93.81 79 ASP A C 1
ATOM 642 O O . ASP A 1 79 ? 1.571 1.033 10.885 1.00 93.81 79 ASP A O 1
ATOM 646 N N . ASP A 1 80 ? 1.045 -0.677 12.222 1.00 95.12 80 ASP A N 1
ATOM 647 C CA . ASP A 1 80 ? 2.107 -1.554 11.725 1.00 95.12 80 ASP A CA 1
ATOM 648 C C . ASP A 1 80 ? 1.903 -1.901 10.238 1.00 95.12 80 ASP A C 1
ATOM 650 O O . ASP A 1 80 ? 2.856 -1.849 9.456 1.00 95.12 80 ASP A O 1
ATOM 654 N N . ILE A 1 81 ? 0.663 -2.168 9.811 1.00 95.75 81 ILE A N 1
ATOM 655 C CA . ILE A 1 81 ? 0.346 -2.395 8.391 1.00 95.75 81 ILE A CA 1
ATOM 656 C C . ILE A 1 81 ? 0.574 -1.121 7.565 1.00 95.75 81 ILE A C 1
ATOM 658 O O . ILE A 1 81 ? 1.161 -1.189 6.486 1.00 95.75 81 ILE A O 1
ATOM 662 N N . LEU A 1 82 ? 0.164 0.047 8.066 1.00 95.19 82 LEU A N 1
ATOM 663 C CA . LEU A 1 82 ? 0.396 1.333 7.400 1.00 95.19 82 LEU A CA 1
ATOM 664 C C . LEU A 1 82 ? 1.889 1.621 7.229 1.00 95.19 82 LEU A C 1
ATOM 666 O O . LEU A 1 82 ? 2.319 2.025 6.150 1.00 95.19 82 LEU A O 1
ATOM 670 N N . LYS A 1 83 ? 2.706 1.341 8.248 1.00 95.94 83 LYS A N 1
ATOM 671 C CA . LYS A 1 83 ? 4.168 1.439 8.154 1.00 95.94 83 LYS A CA 1
ATOM 672 C C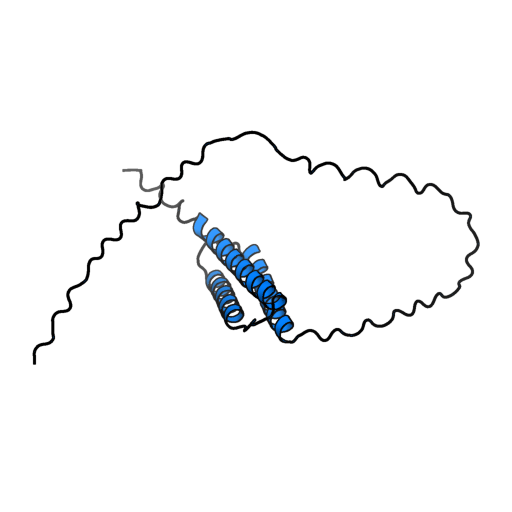 . LYS A 1 83 ? 4.735 0.519 7.076 1.00 95.94 83 LYS A C 1
ATOM 674 O O . LYS A 1 83 ? 5.659 0.925 6.373 1.00 95.94 83 LYS A O 1
ATOM 679 N N . GLU A 1 84 ? 4.218 -0.702 6.935 1.00 96.81 84 GLU A N 1
ATOM 680 C CA . GLU A 1 84 ? 4.616 -1.601 5.844 1.00 96.81 84 GLU A CA 1
ATOM 681 C C . GLU A 1 84 ? 4.237 -1.025 4.473 1.00 96.81 84 GLU A C 1
ATOM 683 O O . GLU A 1 84 ? 5.078 -1.013 3.576 1.00 96.81 84 GLU A O 1
ATOM 688 N N . 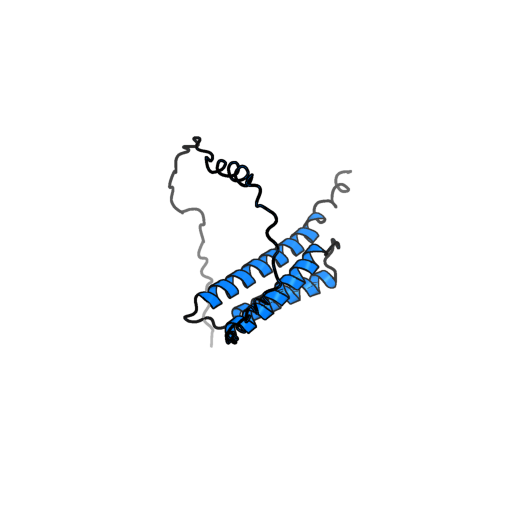ILE A 1 85 ? 3.031 -0.472 4.319 1.00 96.12 85 ILE A N 1
ATOM 689 C CA . ILE A 1 85 ? 2.596 0.178 3.071 1.00 96.12 85 ILE A CA 1
ATOM 690 C C . ILE A 1 85 ? 3.513 1.355 2.722 1.00 96.12 85 ILE A C 1
ATOM 692 O O . ILE A 1 85 ? 3.986 1.437 1.590 1.00 96.12 85 ILE A O 1
ATOM 696 N N . CYS A 1 86 ? 3.843 2.212 3.691 1.00 95.44 86 CYS A N 1
ATOM 697 C CA . CYS A 1 86 ? 4.760 3.334 3.482 1.00 95.44 86 CYS A CA 1
ATOM 698 C C . CYS A 1 86 ? 6.153 2.878 3.022 1.00 95.44 86 CYS A C 1
ATOM 700 O O . CYS A 1 86 ? 6.765 3.536 2.185 1.00 95.44 86 CYS A O 1
ATOM 702 N N . LYS A 1 87 ? 6.660 1.740 3.518 1.00 96.44 87 LYS A N 1
ATOM 703 C CA . LYS A 1 87 ? 7.932 1.173 3.034 1.00 96.44 87 LYS A CA 1
ATOM 704 C C . LYS A 1 87 ? 7.839 0.784 1.562 1.00 96.44 87 LYS A C 1
ATOM 706 O O . LYS A 1 87 ? 8.704 1.170 0.781 1.00 96.44 87 LYS A O 1
ATOM 711 N N . TYR A 1 88 ? 6.780 0.073 1.175 1.00 95.56 88 TYR A N 1
ATOM 712 C CA . TYR A 1 88 ? 6.586 -0.297 -0.225 1.00 95.56 88 TYR A CA 1
ATOM 713 C C . TYR A 1 88 ? 6.336 0.913 -1.117 1.00 95.56 88 TYR A C 1
ATOM 715 O O . TYR A 1 88 ? 6.773 0.901 -2.257 1.00 95.56 88 TYR A O 1
ATOM 723 N N . GLN A 1 89 ? 5.720 1.980 -0.610 1.00 94.94 89 GLN A N 1
ATOM 724 C CA . GLN A 1 89 ? 5.589 3.228 -1.353 1.00 94.94 89 GLN A CA 1
ATOM 725 C C . GLN A 1 89 ? 6.958 3.841 -1.684 1.00 94.94 89 GLN A C 1
ATOM 727 O O . GLN A 1 89 ? 7.190 4.218 -2.826 1.00 94.94 89 GLN A O 1
ATOM 732 N N . VAL A 1 90 ? 7.905 3.842 -0.741 1.00 95.50 90 VAL A N 1
ATOM 733 C CA . VAL A 1 90 ? 9.290 4.271 -1.012 1.00 95.50 90 VAL A CA 1
ATOM 734 C C . VAL A 1 90 ? 9.977 3.349 -2.032 1.00 95.50 90 VAL A C 1
ATOM 736 O O . VAL A 1 90 ? 10.711 3.819 -2.906 1.00 95.50 90 VAL A O 1
ATOM 739 N N . GLU A 1 91 ? 9.732 2.036 -1.970 1.00 95.12 91 GLU A N 1
ATOM 740 C CA . GLU A 1 91 ? 10.227 1.097 -2.990 1.00 95.12 91 GLU A CA 1
ATOM 741 C C . GLU A 1 91 ? 9.614 1.382 -4.370 1.00 95.12 91 GLU A C 1
ATOM 743 O O . GLU A 1 91 ? 10.329 1.362 -5.369 1.00 95.12 91 GLU A O 1
ATOM 748 N N . VAL A 1 92 ? 8.320 1.712 -4.435 1.00 94.75 92 VAL A N 1
ATOM 749 C CA . VAL A 1 92 ? 7.650 2.139 -5.669 1.00 94.75 92 VAL A CA 1
ATOM 750 C C . VAL A 1 92 ? 8.258 3.438 -6.177 1.00 94.75 92 VAL A C 1
ATOM 752 O O . VAL A 1 92 ? 8.584 3.510 -7.355 1.00 94.75 92 VAL A O 1
ATOM 755 N N . ASP A 1 93 ? 8.482 4.442 -5.331 1.00 93.75 93 ASP A N 1
ATOM 756 C CA . ASP A 1 93 ? 9.055 5.734 -5.728 1.00 93.75 93 ASP A CA 1
ATOM 757 C C . ASP A 1 93 ? 10.457 5.577 -6.325 1.00 93.75 93 ASP A C 1
ATOM 759 O O . ASP A 1 93 ? 10.762 6.163 -7.367 1.00 93.75 93 ASP A O 1
ATOM 763 N N . THR A 1 94 ? 11.275 4.716 -5.718 1.00 94.75 94 THR A N 1
ATOM 764 C CA . THR A 1 94 ? 12.636 4.401 -6.178 1.00 94.75 94 THR A CA 1
ATOM 765 C C . THR A 1 94 ? 12.684 3.383 -7.321 1.00 94.75 94 THR A C 1
ATOM 767 O O . THR A 1 94 ? 13.745 3.181 -7.914 1.00 94.75 94 THR A O 1
ATOM 770 N N . TYR A 1 95 ? 11.553 2.774 -7.689 1.00 93.88 95 TYR A N 1
ATOM 771 C CA . TYR A 1 95 ? 11.461 1.858 -8.821 1.00 93.88 95 TYR A CA 1
ATOM 772 C C . TYR A 1 95 ? 11.724 2.597 -10.143 1.00 93.88 95 TYR A C 1
ATOM 774 O O . TYR A 1 95 ? 10.995 3.524 -10.512 1.00 93.88 95 TYR A O 1
ATOM 782 N N . THR A 1 96 ? 12.777 2.177 -10.851 1.00 90.00 96 THR A N 1
ATOM 783 C CA . THR A 1 96 ? 13.250 2.759 -12.125 1.00 90.00 96 THR A CA 1
ATOM 784 C C . THR A 1 96 ? 13.119 1.817 -13.317 1.00 90.00 96 THR A C 1
ATOM 786 O O . THR A 1 96 ? 13.295 2.236 -14.461 1.00 90.00 96 THR A O 1
ATOM 789 N N . SER A 1 97 ? 12.855 0.535 -13.063 1.00 87.00 97 SER A N 1
ATOM 790 C CA . SER A 1 97 ? 12.695 -0.451 -14.127 1.00 87.00 97 SER A CA 1
ATOM 791 C C . SER A 1 97 ? 11.410 -0.176 -14.904 1.00 87.00 97 SER A C 1
ATOM 793 O O . SER A 1 97 ? 10.411 0.256 -14.342 1.00 87.00 97 SER A O 1
ATOM 795 N N . LYS A 1 98 ? 11.439 -0.422 -16.210 1.00 83.31 98 LYS A N 1
ATOM 796 C CA . LYS A 1 98 ? 10.318 -0.118 -17.113 1.00 83.31 98 LYS A CA 1
ATOM 797 C C . LYS A 1 98 ? 9.572 -1.356 -17.601 1.00 83.31 98 LYS A C 1
ATOM 799 O O . LYS A 1 98 ? 8.622 -1.270 -18.366 1.00 83.31 98 LYS A O 1
ATOM 804 N N . HIS A 1 99 ? 10.013 -2.527 -17.155 1.00 85.00 99 HIS A N 1
ATOM 805 C CA . HIS A 1 99 ? 9.452 -3.813 -17.536 1.00 85.00 99 HIS A CA 1
ATOM 806 C C . HIS A 1 99 ? 8.954 -4.551 -16.303 1.00 85.00 99 HIS A C 1
ATOM 808 O O . HIS A 1 99 ? 9.464 -4.357 -15.201 1.00 85.00 99 HIS A O 1
ATOM 814 N N . ILE A 1 100 ? 8.015 -5.471 -16.518 1.00 88.81 100 ILE A N 1
ATOM 815 C CA . ILE A 1 100 ? 7.503 -6.393 -15.500 1.00 88.81 100 ILE A CA 1
ATOM 816 C C . ILE A 1 100 ? 8.623 -7.367 -15.090 1.00 88.81 100 ILE A C 1
ATOM 818 O O . ILE A 1 100 ? 8.711 -8.494 -15.579 1.00 88.81 100 ILE A O 1
ATOM 822 N N . ASN A 1 101 ? 9.495 -6.927 -14.188 1.00 90.88 101 ASN A N 1
ATOM 823 C CA . ASN A 1 101 ? 10.581 -7.721 -13.625 1.00 90.88 101 ASN A CA 1
ATOM 824 C C . ASN A 1 101 ? 10.162 -8.392 -12.302 1.00 90.88 101 ASN A C 1
ATOM 826 O O . ASN A 1 101 ? 9.028 -8.262 -11.831 1.00 90.88 101 ASN A O 1
ATOM 830 N N . GLN A 1 102 ? 11.078 -9.156 -11.704 1.00 93.50 102 GLN A N 1
ATOM 831 C CA . GLN A 1 102 ? 10.824 -9.837 -10.433 1.00 93.50 102 GLN A CA 1
ATOM 832 C C . GLN A 1 102 ? 10.494 -8.848 -9.306 1.00 93.50 102 GLN A C 1
ATOM 834 O O . GLN A 1 102 ? 9.595 -9.121 -8.512 1.00 93.50 102 GLN A O 1
ATOM 839 N N . ASP A 1 103 ? 11.160 -7.693 -9.274 1.00 92.75 103 ASP A N 1
ATOM 840 C CA . ASP A 1 103 ? 10.925 -6.661 -8.262 1.00 92.75 103 ASP A CA 1
ATOM 841 C C . ASP A 1 103 ? 9.532 -6.055 -8.369 1.00 92.75 103 ASP A C 1
ATOM 843 O O . ASP A 1 103 ? 8.848 -5.939 -7.357 1.00 92.75 103 ASP A O 1
ATOM 847 N N . PHE A 1 104 ? 9.060 -5.769 -9.583 1.00 93.94 104 PHE A N 1
ATOM 848 C CA . PHE A 1 104 ? 7.684 -5.334 -9.803 1.00 93.94 104 PHE A CA 1
ATOM 849 C C . PHE A 1 104 ? 6.689 -6.353 -9.250 1.00 93.94 104 PHE A C 1
ATOM 851 O O . PHE A 1 104 ? 5.792 -6.000 -8.486 1.00 93.94 104 PHE A O 1
ATOM 858 N N . ARG A 1 105 ? 6.860 -7.636 -9.600 1.00 94.19 105 ARG A N 1
ATOM 859 C CA . ARG A 1 105 ? 5.959 -8.699 -9.134 1.00 94.19 105 ARG A CA 1
ATOM 860 C C . ARG A 1 105 ? 5.989 -8.823 -7.614 1.00 94.19 105 ARG A C 1
ATOM 862 O O . ARG A 1 105 ? 4.934 -9.006 -7.015 1.00 94.19 105 ARG A O 1
ATOM 869 N N . ARG A 1 106 ? 7.171 -8.702 -6.998 1.00 96.44 106 ARG A N 1
ATOM 870 C CA . ARG A 1 106 ? 7.348 -8.720 -5.540 1.00 96.44 106 ARG A CA 1
ATOM 871 C C . ARG A 1 106 ? 6.605 -7.558 -4.887 1.00 96.44 106 ARG A C 1
ATOM 873 O O . ARG A 1 106 ? 5.787 -7.803 -4.009 1.00 96.44 106 ARG A O 1
ATOM 880 N N . ILE A 1 107 ? 6.864 -6.324 -5.320 1.00 95.69 107 ILE A N 1
ATOM 881 C CA . ILE A 1 107 ? 6.267 -5.118 -4.731 1.00 95.69 107 ILE A CA 1
ATOM 882 C C . ILE A 1 107 ? 4.744 -5.152 -4.898 1.00 95.69 107 ILE A C 1
ATOM 884 O O . ILE A 1 107 ? 4.017 -4.976 -3.922 1.00 95.69 107 ILE A O 1
ATOM 888 N N . ASN A 1 108 ? 4.252 -5.465 -6.100 1.00 94.69 108 ASN A N 1
ATOM 889 C CA . ASN A 1 108 ? 2.819 -5.539 -6.372 1.00 94.69 108 ASN A CA 1
ATOM 890 C C . ASN A 1 108 ? 2.128 -6.635 -5.538 1.00 94.69 108 ASN A C 1
ATOM 892 O O . ASN A 1 108 ? 1.095 -6.395 -4.915 1.00 94.69 108 ASN A O 1
ATOM 896 N N . ALA A 1 109 ? 2.722 -7.831 -5.454 1.00 96.06 109 ALA A N 1
ATOM 897 C CA . ALA A 1 109 ? 2.187 -8.907 -4.621 1.00 96.06 109 ALA A CA 1
ATOM 898 C C . ALA A 1 109 ? 2.170 -8.530 -3.131 1.00 96.06 109 ALA A C 1
ATOM 900 O O . ALA A 1 109 ? 1.194 -8.825 -2.441 1.00 96.06 109 ALA A O 1
ATOM 901 N N . SER A 1 110 ? 3.212 -7.856 -2.636 1.00 96.69 110 SER A N 1
ATOM 902 C CA . SER A 1 110 ? 3.264 -7.374 -1.256 1.00 96.69 110 SER A CA 1
ATOM 903 C C . SER A 1 110 ? 2.182 -6.335 -0.959 1.00 96.69 110 SER A C 1
ATOM 905 O O . SER A 1 110 ? 1.509 -6.442 0.065 1.00 96.69 110 SER A O 1
ATOM 907 N N . LEU A 1 111 ? 1.962 -5.368 -1.856 1.00 95.88 111 LEU A N 1
ATOM 908 C CA . LEU A 1 111 ? 0.898 -4.368 -1.710 1.00 95.88 111 LEU A CA 1
ATOM 909 C C . LEU A 1 111 ? -0.492 -5.025 -1.666 1.00 95.88 111 LEU A C 1
ATOM 911 O O . LEU A 1 111 ? -1.277 -4.732 -0.764 1.00 95.88 111 LEU A O 1
ATOM 915 N N . LEU A 1 112 ? -0.762 -5.989 -2.553 1.00 95.19 112 LEU A N 1
ATOM 916 C CA . LEU A 1 112 ? -2.011 -6.762 -2.543 1.00 95.19 112 LEU A CA 1
ATOM 917 C C . LEU A 1 112 ? -2.186 -7.564 -1.244 1.00 95.19 112 LEU A C 1
ATOM 919 O O . LEU A 1 112 ? -3.276 -7.614 -0.675 1.00 95.19 112 LEU A O 1
ATOM 923 N N . GLN A 1 113 ? -1.120 -8.179 -0.724 1.00 96.88 113 GLN A N 1
ATOM 924 C CA . GLN A 1 113 ? -1.184 -8.886 0.559 1.00 96.88 113 GLN A CA 1
ATOM 925 C C . GLN A 1 113 ? -1.511 -7.947 1.726 1.00 96.88 113 GLN A C 1
ATOM 927 O O . GLN A 1 113 ? -2.244 -8.344 2.633 1.00 96.88 113 GLN A O 1
ATOM 932 N N . LEU A 1 114 ? -0.996 -6.714 1.715 1.00 95.62 114 LEU A N 1
ATOM 933 C CA . LEU A 1 114 ? -1.300 -5.708 2.736 1.00 95.62 114 LEU A CA 1
ATOM 934 C C . LEU A 1 114 ? -2.756 -5.248 2.663 1.00 95.62 114 LEU A C 1
ATOM 936 O O . LEU A 1 114 ? -3.403 -5.156 3.705 1.00 95.62 114 LEU A O 1
ATOM 940 N N . GLN A 1 115 ? -3.305 -5.065 1.461 1.00 95.12 115 GLN A N 1
ATOM 941 C CA . GLN A 1 115 ? -4.733 -4.788 1.265 1.00 95.12 115 GLN A CA 1
ATOM 942 C C . GLN A 1 115 ? -5.606 -5.906 1.841 1.00 95.12 115 GLN A C 1
ATOM 944 O O . GLN A 1 1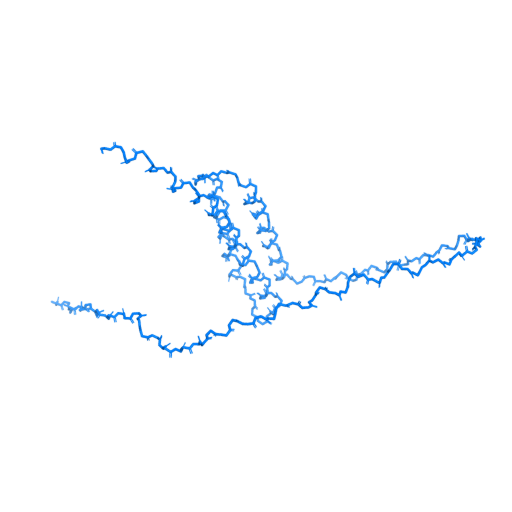15 ? -6.499 -5.651 2.647 1.00 95.12 115 GLN A O 1
ATOM 949 N N . LEU A 1 116 ? -5.276 -7.165 1.540 1.00 95.44 116 LEU A N 1
ATOM 950 C CA . LEU A 1 116 ? -5.989 -8.318 2.095 1.00 95.44 116 LEU A CA 1
ATOM 951 C C . LEU A 1 116 ? -5.877 -8.404 3.624 1.00 95.44 116 LEU A C 1
ATOM 953 O O . LEU A 1 116 ? -6.815 -8.852 4.284 1.00 95.44 116 LEU A O 1
ATOM 957 N N . LYS A 1 117 ? -4.736 -8.012 4.206 1.00 95.19 117 LYS A N 1
ATOM 958 C CA . LYS A 1 117 ? -4.584 -7.920 5.666 1.00 95.19 117 LYS A CA 1
ATOM 959 C C . LYS A 1 117 ? -5.500 -6.837 6.235 1.00 95.19 117 LYS A C 1
ATOM 961 O O . LYS A 1 117 ? -6.214 -7.135 7.187 1.00 95.19 117 LYS A O 1
ATOM 966 N N . LEU A 1 118 ? -5.520 -5.637 5.645 1.00 94.94 118 LEU A N 1
ATOM 967 C CA . LEU A 1 118 ? -6.405 -4.539 6.056 1.00 94.94 118 LEU A CA 1
ATOM 968 C C . LEU A 1 118 ? -7.880 -4.936 5.986 1.00 94.94 118 LEU A C 1
ATOM 970 O O . LEU A 1 118 ? -8.640 -4.617 6.898 1.00 94.94 118 LEU A O 1
ATOM 974 N N . ASP A 1 119 ? -8.280 -5.676 4.952 1.00 93.12 119 ASP A N 1
ATOM 975 C CA . ASP A 1 119 ? -9.668 -6.103 4.788 1.00 93.12 119 ASP A CA 1
ATOM 976 C C . ASP A 1 119 ? -10.138 -7.116 5.827 1.00 93.12 119 ASP A C 1
ATOM 978 O O . ASP A 1 119 ? -11.314 -7.125 6.197 1.00 93.12 119 ASP A O 1
ATOM 982 N N . LYS A 1 120 ? -9.215 -7.934 6.338 1.00 93.88 120 LYS A N 1
ATOM 983 C CA . LYS A 1 120 ? -9.482 -8.895 7.414 1.00 93.88 120 LYS A CA 1
ATOM 984 C C . LYS A 1 120 ? -9.572 -8.245 8.792 1.00 93.88 120 LYS A C 1
ATOM 986 O O . LYS A 1 120 ? -10.064 -8.889 9.718 1.00 93.88 120 LYS A O 1
ATOM 991 N N . VAL A 1 121 ? -9.092 -7.010 8.960 1.00 92.38 121 VAL A N 1
ATOM 992 C CA . VAL A 1 121 ? -9.182 -6.315 10.247 1.00 92.38 121 VAL A CA 1
ATOM 993 C C . VAL A 1 121 ? -10.640 -5.951 10.514 1.00 92.38 121 VAL A C 1
ATOM 995 O O . VAL A 1 121 ? -11.238 -5.135 9.803 1.00 92.38 121 VAL A O 1
ATOM 998 N N . ASN A 1 122 ? -11.207 -6.548 11.565 1.00 91.50 122 ASN A N 1
ATOM 999 C CA . ASN A 1 122 ? -12.524 -6.156 12.040 1.00 91.50 122 ASN A CA 1
ATOM 1000 C C . ASN A 1 122 ? -12.435 -4.793 12.749 1.00 91.50 122 ASN A C 1
ATOM 1002 O O . ASN A 1 122 ? -11.658 -4.616 13.684 1.00 91.50 122 ASN A O 1
ATOM 1006 N N . VAL A 1 123 ? -13.235 -3.836 12.282 1.00 91.75 123 VAL A N 1
ATOM 1007 C CA . VAL A 1 123 ? -13.268 -2.436 12.737 1.00 91.75 123 VAL A CA 1
ATOM 1008 C C . VAL A 1 123 ? -14.658 -2.031 13.245 1.00 91.75 123 VAL A C 1
ATOM 1010 O O . VAL A 1 123 ? -14.986 -0.843 13.304 1.00 91.75 123 VAL A O 1
ATOM 1013 N N . ASP A 1 124 ? -15.499 -3.012 13.584 1.00 87.81 124 ASP A N 1
ATOM 1014 C CA . ASP A 1 124 ? -16.878 -2.786 14.014 1.00 87.81 124 ASP A CA 1
ATOM 1015 C C . ASP A 1 124 ? -16.974 -1.795 15.181 1.00 87.81 124 ASP A C 1
ATOM 1017 O O . ASP A 1 124 ? -16.320 -1.926 16.215 1.00 87.81 124 ASP A O 1
ATOM 1021 N N . GLY A 1 125 ? -17.808 -0.768 14.990 1.00 85.38 125 GLY A N 1
ATOM 1022 C CA . GLY A 1 125 ? -18.086 0.263 15.993 1.00 85.38 125 GLY A CA 1
ATOM 1023 C C . GLY A 1 125 ? -16.970 1.288 16.223 1.00 85.38 125 GLY A C 1
ATOM 1024 O O . GLY A 1 125 ? -17.143 2.170 17.060 1.00 85.38 125 GLY A O 1
ATOM 1025 N N . ARG A 1 126 ? -15.851 1.214 15.488 1.00 91.06 126 ARG A N 1
ATOM 1026 C CA . ARG A 1 126 ? -14.666 2.051 15.722 1.00 91.06 126 ARG A CA 1
ATOM 1027 C C . ARG A 1 126 ? -14.327 2.962 14.555 1.00 91.06 126 ARG A C 1
ATOM 1029 O O . ARG A 1 126 ? -13.734 2.547 13.561 1.00 91.06 126 ARG A O 1
ATOM 1036 N N . ASP A 1 127 ? -14.697 4.231 14.679 1.00 91.31 127 ASP A N 1
ATOM 1037 C CA . ASP A 1 127 ? -14.487 5.232 13.625 1.00 91.31 127 ASP A CA 1
ATOM 1038 C C . ASP A 1 127 ? -13.014 5.559 13.373 1.00 91.31 127 ASP A C 1
ATOM 1040 O O . ASP A 1 127 ? -12.624 5.798 12.232 1.00 91.31 127 ASP A O 1
ATOM 1044 N N . ASP A 1 128 ? -12.195 5.543 14.419 1.00 91.19 128 ASP A N 1
ATOM 1045 C CA . ASP A 1 128 ? -10.743 5.698 14.350 1.00 91.19 128 ASP A CA 1
ATOM 1046 C C . ASP A 1 128 ? -10.099 4.576 13.520 1.00 91.19 128 ASP A C 1
ATOM 1048 O O . ASP A 1 128 ? -9.411 4.841 12.533 1.00 91.19 128 ASP A O 1
ATOM 1052 N N . ALA A 1 129 ? -10.412 3.322 13.846 1.00 92.62 129 ALA A N 1
ATOM 1053 C CA . ALA A 1 129 ? -9.913 2.154 13.130 1.00 92.62 129 ALA A CA 1
ATOM 1054 C C . ALA A 1 129 ? -10.441 2.092 11.685 1.00 92.62 129 ALA A C 1
ATOM 1056 O O . ALA A 1 129 ? -9.696 1.760 10.762 1.00 92.62 129 ALA A O 1
ATOM 1057 N N . ARG A 1 130 ? -11.705 2.478 11.455 1.00 94.19 130 ARG A N 1
ATOM 1058 C CA . ARG A 1 130 ? -12.288 2.586 10.106 1.00 94.19 130 ARG A CA 1
ATOM 1059 C C . ARG A 1 130 ? -11.555 3.600 9.234 1.00 94.19 130 ARG A C 1
ATOM 1061 O O . ARG A 1 130 ? -11.306 3.316 8.062 1.00 94.19 130 ARG A O 1
ATOM 1068 N N . LYS A 1 131 ? -11.203 4.766 9.786 1.00 93.50 131 LYS A N 1
ATOM 1069 C CA . LYS A 1 131 ? -10.434 5.792 9.066 1.00 93.50 131 LYS A CA 1
ATOM 1070 C C . LYS A 1 131 ? -9.054 5.273 8.678 1.00 93.50 131 LYS A C 1
ATOM 1072 O O . LYS A 1 131 ? -8.716 5.351 7.502 1.00 93.50 131 LYS A O 1
ATOM 1077 N N . LEU A 1 132 ? -8.325 4.676 9.622 1.00 93.75 132 LEU A N 1
ATOM 1078 C CA . LEU A 1 132 ? -6.994 4.113 9.368 1.00 93.75 132 LEU A CA 1
ATOM 1079 C C . LEU A 1 132 ? -7.026 2.987 8.331 1.00 93.75 132 LEU A C 1
ATOM 1081 O O . LEU A 1 132 ? -6.204 2.959 7.420 1.00 93.75 132 LEU A O 1
ATOM 1085 N N . ARG A 1 133 ? -8.014 2.086 8.412 1.00 95.38 133 ARG A N 1
ATOM 1086 C CA . ARG A 1 133 ? -8.196 1.034 7.404 1.00 95.38 133 ARG A CA 1
ATOM 1087 C C . ARG A 1 133 ? -8.430 1.631 6.017 1.00 95.38 133 ARG A C 1
ATOM 1089 O O . ARG A 1 133 ? -7.792 1.208 5.057 1.00 95.38 133 ARG A O 1
ATOM 1096 N N . LYS A 1 134 ? -9.332 2.612 5.906 1.00 94.94 134 LYS A N 1
ATOM 1097 C CA . LYS A 1 134 ? -9.636 3.272 4.629 1.00 94.94 134 LYS A CA 1
ATOM 1098 C C . LYS A 1 134 ? -8.414 3.995 4.062 1.00 94.94 134 LYS A C 1
ATOM 1100 O O . LYS A 1 134 ? -8.174 3.923 2.862 1.00 94.94 134 LYS A O 1
ATOM 1105 N N . GLU A 1 135 ? -7.657 4.673 4.917 1.00 94.94 135 GLU A N 1
ATOM 1106 C CA . GLU A 1 135 ? -6.408 5.329 4.541 1.00 94.94 135 GLU A CA 1
ATOM 1107 C C . GLU A 1 135 ? -5.393 4.321 4.001 1.00 94.94 135 GLU A C 1
ATOM 1109 O O . GLU A 1 135 ? -4.856 4.540 2.923 1.00 94.94 135 GLU A O 1
ATOM 1114 N N . GLY A 1 136 ? -5.200 3.187 4.679 1.00 94.56 136 GLY A N 1
ATOM 1115 C CA . GLY A 1 136 ? -4.288 2.136 4.223 1.00 94.56 136 GLY A CA 1
ATOM 1116 C C . GLY A 1 136 ? -4.685 1.515 2.884 1.00 94.56 136 GLY A C 1
ATOM 1117 O O . GLY A 1 136 ? -3.835 1.263 2.030 1.00 94.56 136 GLY A O 1
ATOM 1118 N N . ILE A 1 137 ? -5.982 1.302 2.658 1.00 95.25 137 ILE A N 1
ATOM 1119 C CA . ILE A 1 137 ? -6.472 0.817 1.361 1.00 95.25 137 ILE A CA 1
ATOM 1120 C C . ILE A 1 137 ? -6.165 1.857 0.278 1.00 95.25 137 ILE A C 1
ATOM 1122 O O . ILE A 1 137 ? -5.542 1.529 -0.725 1.00 95.25 137 ILE A O 1
ATOM 1126 N N . PHE A 1 138 ? -6.497 3.126 0.515 1.00 95.88 138 PHE A N 1
ATOM 1127 C CA . PHE A 1 138 ? -6.255 4.189 -0.458 1.00 95.88 138 PHE A CA 1
ATOM 1128 C C . PHE A 1 138 ? -4.763 4.389 -0.775 1.00 95.88 138 PHE A C 1
ATOM 1130 O O . PHE A 1 138 ? -4.390 4.554 -1.936 1.00 95.88 138 PHE A O 1
ATOM 1137 N N . THR A 1 139 ? -3.890 4.371 0.235 1.00 94.88 139 THR A N 1
ATOM 1138 C CA . THR A 1 139 ? -2.443 4.545 0.034 1.00 94.88 139 THR A CA 1
ATOM 1139 C C . THR A 1 139 ? -1.826 3.367 -0.708 1.00 94.88 139 THR A C 1
ATOM 1141 O O . THR A 1 139 ? -1.023 3.576 -1.615 1.00 94.88 139 THR A O 1
ATOM 1144 N N . SER A 1 140 ? -2.234 2.137 -0.390 1.00 95.69 140 SER A N 1
ATOM 1145 C CA . SER A 1 140 ? -1.764 0.946 -1.105 1.00 95.69 140 SER A CA 1
ATOM 1146 C C . SER A 1 140 ? -2.274 0.878 -2.548 1.00 95.69 140 SER A C 1
ATOM 1148 O O . SER A 1 140 ? -1.498 0.538 -3.437 1.00 95.69 140 SER A O 1
ATOM 1150 N N . GLU A 1 141 ? -3.533 1.251 -2.808 1.00 95.38 141 GLU A N 1
ATOM 1151 C CA . GLU A 1 141 ? -4.080 1.357 -4.170 1.00 95.38 141 GLU A CA 1
ATOM 1152 C C . GLU A 1 141 ? -3.320 2.395 -4.992 1.00 95.38 141 GLU A C 1
ATOM 1154 O O . GLU A 1 141 ? -2.938 2.133 -6.131 1.00 95.38 141 GLU A O 1
ATOM 1159 N N . ARG A 1 142 ? -3.052 3.562 -4.400 1.00 96.19 142 ARG A N 1
ATOM 1160 C CA . ARG A 1 142 ? -2.252 4.601 -5.044 1.00 96.19 142 ARG A CA 1
ATOM 1161 C C . ARG A 1 142 ? -0.854 4.091 -5.394 1.00 96.19 142 ARG A C 1
ATOM 1163 O O . ARG A 1 142 ? -0.457 4.211 -6.544 1.00 96.19 142 ARG A O 1
ATOM 1170 N N . ALA A 1 143 ? -0.152 3.469 -4.448 1.00 95.25 143 ALA A N 1
ATOM 1171 C CA . ALA A 1 143 ? 1.183 2.924 -4.692 1.00 95.25 143 ALA A CA 1
ATOM 1172 C C . ALA A 1 143 ? 1.185 1.842 -5.790 1.00 95.25 143 ALA A C 1
ATOM 1174 O O . ALA A 1 143 ? 2.093 1.800 -6.617 1.00 95.25 143 ALA A O 1
ATOM 1175 N N . ALA A 1 144 ? 0.161 0.985 -5.836 1.00 94.19 144 ALA A N 1
ATOM 1176 C CA . ALA A 1 144 ? 0.027 -0.016 -6.891 1.00 94.19 144 ALA A CA 1
ATOM 1177 C C . ALA A 1 144 ? -0.208 0.630 -8.268 1.00 94.19 144 ALA A C 1
ATOM 1179 O O . ALA A 1 144 ? 0.414 0.226 -9.249 1.00 94.19 144 ALA A O 1
ATOM 1180 N N . ASN A 1 145 ? -1.054 1.661 -8.343 1.00 94.12 145 ASN A N 1
ATOM 1181 C CA . ASN A 1 145 ? -1.303 2.402 -9.581 1.00 94.12 145 ASN A CA 1
ATOM 1182 C C . ASN A 1 145 ? -0.055 3.151 -10.066 1.00 94.12 145 ASN A C 1
ATOM 1184 O O . ASN A 1 145 ? 0.282 3.054 -11.244 1.00 94.12 145 ASN A O 1
ATOM 1188 N N . ASP A 1 146 ? 0.666 3.819 -9.162 1.00 94.00 146 ASP A N 1
ATOM 1189 C CA . ASP A 1 146 ? 1.917 4.519 -9.474 1.00 94.00 146 ASP A CA 1
ATOM 1190 C C . ASP A 1 146 ? 2.962 3.533 -10.038 1.00 94.00 146 ASP A C 1
ATOM 1192 O O . ASP A 1 146 ? 3.671 3.826 -11.004 1.00 94.00 146 ASP A O 1
ATOM 1196 N N . LEU A 1 147 ? 3.026 2.317 -9.482 1.00 92.94 147 LEU A N 1
ATOM 1197 C CA . LEU A 1 147 ? 3.900 1.255 -9.978 1.00 92.94 147 LEU A CA 1
ATOM 1198 C C . LEU A 1 147 ? 3.492 0.762 -11.380 1.00 92.94 147 LEU A C 1
ATOM 1200 O O . LEU A 1 147 ? 4.360 0.510 -12.217 1.00 92.94 147 LEU A O 1
ATOM 1204 N N . MET A 1 148 ? 2.191 0.632 -11.650 1.00 91.19 148 MET A N 1
ATOM 1205 C CA . MET A 1 148 ? 1.668 0.249 -12.968 1.00 91.19 148 MET A CA 1
ATOM 1206 C C . MET A 1 148 ? 1.929 1.325 -14.030 1.00 91.19 148 MET A C 1
ATOM 1208 O O . MET A 1 148 ? 2.319 1.001 -15.153 1.00 91.19 148 MET A O 1
ATOM 1212 N N . GLU A 1 149 ? 1.759 2.603 -13.686 1.00 91.12 149 GLU A N 1
ATOM 1213 C CA . GLU A 1 149 ? 2.006 3.731 -14.592 1.00 91.12 149 GLU A CA 1
ATOM 1214 C C . GLU A 1 149 ? 3.462 3.757 -15.077 1.00 91.12 149 GLU A C 1
ATOM 1216 O O . GLU A 1 149 ? 3.725 3.959 -16.265 1.00 91.12 149 GLU A O 1
ATOM 1221 N N . LYS A 1 150 ? 4.410 3.450 -14.183 1.00 88.56 150 LYS A N 1
ATOM 1222 C CA . LYS A 1 150 ? 5.842 3.363 -14.512 1.00 88.56 150 LYS A CA 1
ATOM 1223 C C . LYS A 1 150 ? 6.176 2.295 -15.560 1.00 88.56 150 LYS A C 1
ATOM 1225 O O . LYS A 1 150 ? 7.193 2.422 -16.238 1.00 88.56 150 LYS A O 1
ATOM 1230 N N . ILE A 1 151 ? 5.335 1.272 -15.715 1.00 87.00 151 ILE A N 1
ATOM 1231 C CA . ILE A 1 151 ? 5.511 0.205 -16.714 1.00 87.00 151 ILE A CA 1
ATOM 1232 C C . ILE A 1 151 ? 4.748 0.511 -18.007 1.00 87.00 151 ILE A C 1
ATOM 1234 O O . ILE A 1 151 ? 5.251 0.244 -19.095 1.00 87.00 151 ILE A O 1
ATOM 1238 N N . HIS A 1 152 ? 3.562 1.120 -17.922 1.00 70.81 152 HIS A N 1
ATOM 1239 C CA . HIS A 1 152 ? 2.704 1.366 -19.088 1.00 70.81 152 HIS A CA 1
ATOM 1240 C C . HIS A 1 152 ? 3.214 2.434 -20.075 1.00 70.81 152 HIS A C 1
ATOM 1242 O O . HIS A 1 152 ? 2.678 2.539 -21.178 1.00 70.81 152 HIS A O 1
ATOM 1248 N N . MET A 1 153 ? 4.255 3.208 -19.745 1.00 59.59 153 MET A N 1
ATOM 1249 C CA . MET A 1 153 ? 4.784 4.237 -20.655 1.00 59.59 153 MET A CA 1
ATOM 1250 C C . MET A 1 153 ? 5.576 3.705 -21.869 1.00 59.59 153 MET A C 1
ATOM 1252 O O . MET A 1 153 ? 5.884 4.501 -22.758 1.00 59.59 153 MET A O 1
ATOM 1256 N N . GLU A 1 154 ? 5.906 2.409 -21.961 1.00 57.25 154 GLU A N 1
ATOM 1257 C CA . GLU A 1 154 ? 6.740 1.893 -23.069 1.00 57.25 154 GLU A CA 1
ATOM 1258 C C . GLU A 1 154 ? 5.999 1.109 -24.160 1.00 57.25 154 GLU A C 1
ATOM 1260 O O . GLU A 1 154 ? 6.447 1.127 -25.310 1.00 57.25 154 GLU A O 1
ATOM 1265 N N . ASP A 1 155 ? 4.831 0.525 -23.881 1.00 54.81 155 ASP A N 1
ATOM 1266 C CA . ASP A 1 155 ? 4.126 -0.304 -24.877 1.00 54.81 155 ASP A CA 1
ATOM 1267 C C . ASP A 1 155 ? 3.565 0.506 -26.067 1.00 54.81 155 ASP A C 1
ATOM 1269 O O . ASP A 1 155 ? 3.249 -0.057 -27.113 1.00 54.81 155 ASP A O 1
ATOM 1273 N N . TYR A 1 156 ? 3.503 1.839 -25.963 1.00 52.31 156 TYR A N 1
ATOM 1274 C CA . TYR A 1 156 ? 3.004 2.718 -27.031 1.00 52.31 156 TYR A CA 1
ATOM 1275 C C . TYR A 1 156 ? 4.077 3.252 -27.998 1.00 52.31 156 TYR A C 1
ATOM 1277 O O . TYR A 1 156 ? 3.719 3.894 -28.984 1.00 52.31 156 TYR A O 1
ATOM 1285 N N . ARG A 1 157 ? 5.381 3.011 -27.771 1.00 52.53 157 ARG A N 1
ATOM 1286 C CA . ARG A 1 157 ? 6.461 3.556 -28.633 1.00 52.53 157 ARG A CA 1
ATOM 1287 C C . ARG A 1 157 ? 7.096 2.565 -29.615 1.00 52.53 157 ARG A C 1
ATOM 1289 O O . ARG A 1 157 ? 7.977 2.962 -30.371 1.00 52.53 157 ARG A O 1
ATOM 1296 N N . SER A 1 158 ? 6.660 1.306 -29.655 1.00 54.25 158 SER A N 1
ATOM 1297 C CA . SER A 1 158 ? 7.325 0.255 -30.449 1.00 54.25 158 SER A CA 1
ATOM 1298 C C . SER A 1 158 ? 6.616 -0.114 -31.767 1.00 54.25 158 SER A C 1
ATOM 1300 O O . SER A 1 158 ? 6.662 -1.265 -32.194 1.00 54.25 158 SER A O 1
ATOM 1302 N N . CYS A 1 159 ? 5.942 0.831 -32.437 1.00 48.50 159 CYS A N 1
ATOM 1303 C CA . CYS A 1 159 ? 5.302 0.544 -33.734 1.00 48.50 159 CYS A CA 1
ATOM 1304 C C . CYS A 1 159 ? 5.464 1.627 -34.818 1.00 48.50 159 CYS A C 1
ATOM 1306 O O . CYS A 1 159 ? 4.663 1.690 -35.743 1.00 48.50 159 CYS A O 1
ATOM 1308 N N . ASP A 1 160 ? 6.528 2.437 -34.775 1.00 55.31 160 ASP A N 1
ATOM 1309 C CA . ASP A 1 160 ? 6.856 3.355 -35.887 1.00 55.31 160 ASP A CA 1
ATOM 1310 C C . ASP A 1 160 ? 7.640 2.679 -37.031 1.00 55.31 160 ASP A C 1
ATOM 1312 O O . ASP A 1 160 ? 7.855 3.269 -38.091 1.00 55.31 160 ASP A O 1
ATOM 1316 N N . SER A 1 161 ? 8.055 1.419 -36.870 1.00 60.94 161 SER A N 1
ATOM 1317 C CA . SER A 1 161 ? 8.749 0.664 -37.924 1.00 60.94 161 SER A CA 1
ATOM 1318 C C . SER A 1 161 ? 7.813 -0.060 -38.903 1.00 60.94 161 SER A C 1
ATOM 1320 O O . SER A 1 161 ? 8.296 -0.570 -39.912 1.00 60.94 161 SER A O 1
ATOM 1322 N N . CYS A 1 162 ? 6.492 -0.071 -38.679 1.00 53.88 162 CYS A N 1
ATOM 1323 C CA . CYS A 1 162 ? 5.531 -0.782 -39.538 1.00 53.88 162 CYS A CA 1
ATOM 1324 C C . CYS A 1 162 ? 4.885 0.075 -40.648 1.00 53.88 162 CYS A C 1
ATOM 1326 O O . CYS A 1 162 ? 4.097 -0.452 -41.425 1.00 53.88 162 CYS A O 1
ATOM 1328 N N . LEU A 1 163 ? 5.223 1.365 -40.767 1.00 55.00 163 LEU A N 1
ATOM 1329 C CA . LEU A 1 163 ? 4.648 2.285 -41.770 1.00 55.00 163 LEU A CA 1
ATOM 1330 C C . LEU A 1 163 ? 5.552 2.550 -42.990 1.00 55.00 163 LEU A C 1
ATOM 1332 O O . LEU A 1 163 ? 5.347 3.516 -43.721 1.00 55.00 163 LEU A O 1
ATOM 1336 N N . LYS A 1 164 ? 6.546 1.691 -43.236 1.00 55.12 164 LYS A N 1
ATOM 1337 C CA . LYS A 1 164 ? 7.332 1.705 -44.479 1.00 55.12 164 LYS A CA 1
ATOM 1338 C C . LYS A 1 164 ? 7.063 0.431 -45.277 1.00 55.12 164 LYS A C 1
ATOM 1340 O O . LYS A 1 164 ? 7.860 -0.502 -45.230 1.00 55.12 164 LYS A O 1
ATOM 1345 N N . LEU A 1 165 ? 5.934 0.406 -45.978 1.00 54.69 165 LEU A N 1
ATOM 1346 C CA . LEU A 1 165 ? 5.667 -0.497 -47.098 1.00 54.69 165 LEU A CA 1
ATOM 1347 C C . LEU A 1 165 ? 5.214 0.341 -48.291 1.00 54.69 165 LEU A C 1
ATOM 1349 O O . LEU A 1 165 ? 4.346 1.216 -48.077 1.00 54.69 165 LEU A O 1
#